Protein 1J1V (pdb70)

Radius of gyration: 11.86 Å; Cα contacts (8 Å, |Δi|>4): 97; chains: 1; bounding box: 27×26×27 Å

B-factor: mean 25.9, std 6.92, range [13.21, 47.74]

Foldseek 3Di:
DDLVVLLVLLCVVLVHDSVLLQDPDCPCSRVLSNLSLCCVVVDPDQLQVVCCVRNNHDSVVNVVSVVVLVVCCVVDPVSVVVVVVSVVVVVD

Nearest PDB structures (foldseek):
  1j1v-assembly1_A  TM=1.011E+00  e=2.307E-12  Escherichia coli
  3pvv-assembly2_B  TM=9.759E-01  e=3.456E-05  Mycobacterium tuberculosis H37Ra
  8btg-assembly1_A  TM=9.459E-01  e=1.054E-05  Bacillus subtilis
  8btg-assembly1_B  TM=9.546E-01  e=1.457E-05  Bacillus subtilis
  8btg-assembly1_E  TM=9.266E-01  e=4.527E-05  Bacillus subtilis

Solvent-accessible surface area: 5803 Å² total

Sequence (92 aa):
VTIDNIQKTVAEYYKIKVADLLSKRRSRSVARPRQAALAKELTNHSLPEIGDAFGGRDHTTVLHACRKIEQLREESHDIKEDFSNLIRTLSS

Secondary structure (DSSP, 8-state):
--HHHHHHHHHHHTT--HHHHHS----HHHHHHH---HHHHHS---HHHHHHHTTS--HHHHHHHHHHHHHHHHH-HHHHHHHHHHHHHHT-

Structure (mmCIF, N/CA/C/O backbone):
data_1J1V
#
_entry.id   1J1V
#
_cell.length_a   50.385
_cell.length_b   50.385
_cell.length_c   158.830
_cell.angle_alpha   90
_cell.angle_beta   90
_cell.angle_gamma   90
#
_symmetry.space_group_name_H-M   'P 41 21 2'
#
loop_
_entity.id
_entity.type
_entity.pdbx_description
1 polymer "5'-D(*TP*GP*TP*TP*AP*TP*CP*CP*AP*CP*AP*GP*G)-3'"
2 polymer "5'-D(*CP*CP*TP*GP*TP*GP*GP*AP*TP*AP*AP*CP*A)-3'"
3 polymer 'Chromosomal replication initiator protein dnaA'
4 water water
#
loop_
_atom_site.group_PDB
_atom_site.id
_atom_site.type_symbol
_atom_site.label_atom_id
_atom_site.label_alt_id
_atom_site.label_comp_id
_atom_site.label_asym_id
_atom_site.label_entity_id
_atom_site.label_seq_id
_atom_site.pdbx_PDB_ins_code
_atom_site.Cartn_x
_atom_site.Cartn_y
_atom_site.Cartn_z
_atom_site.occupancy
_atom_site.B_iso_or_equiv
_atom_site.auth_seq_id
_atom_site.auth_comp_id
_atom_site.auth_asym_id
_atom_site.auth_atom_id
_atom_site.pdbx_PDB_model_num
ATOM 528 N N . VAL C 3 1 ? -20.494 35.938 27.641 1.00 26.01 374 VAL A N 1
ATOM 529 C CA . VAL C 3 1 ? -19.952 35.079 26.543 1.00 24.58 374 VAL A CA 1
ATOM 530 C C . VAL C 3 1 ? -19.180 33.918 27.159 1.00 23.70 374 VAL A C 1
ATOM 531 O O . VAL C 3 1 ? -18.332 34.129 28.020 1.00 23.76 374 VAL A O 1
ATOM 535 N N . THR C 3 2 ? -19.462 32.697 26.718 1.00 23.33 375 THR A N 1
ATOM 536 C CA . THR C 3 2 ? -18.753 31.536 27.258 1.00 22.96 375 THR A CA 1
ATOM 537 C C . THR C 3 2 ? -17.721 31.032 26.265 1.00 23.16 375 THR A C 1
ATOM 538 O O . THR C 3 2 ? -17.876 31.187 25.051 1.00 23.29 375 THR A O 1
ATOM 542 N N . ILE C 3 3 ? -16.670 30.408 26.779 1.00 21.83 376 ILE A N 1
ATOM 543 C CA . ILE C 3 3 ? -15.620 29.891 25.912 1.00 21.69 376 ILE A CA 1
ATOM 544 C C . ILE C 3 3 ? -16.185 28.859 24.954 1.00 21.83 376 ILE A C 1
ATOM 545 O O . ILE C 3 3 ? -15.849 28.833 23.774 1.00 20.14 376 ILE A O 1
ATOM 550 N N . ASP C 3 4 ? -17.056 28.004 25.466 1.00 23.15 377 ASP A N 1
ATOM 551 C CA . ASP C 3 4 ? -17.625 26.971 24.632 1.00 25.48 377 ASP A CA 1
ATOM 552 C C . ASP C 3 4 ? -18.350 27.591 23.449 1.00 24.99 377 ASP A C 1
ATOM 553 O O . ASP C 3 4 ? -18.332 27.068 22.335 1.00 25.16 377 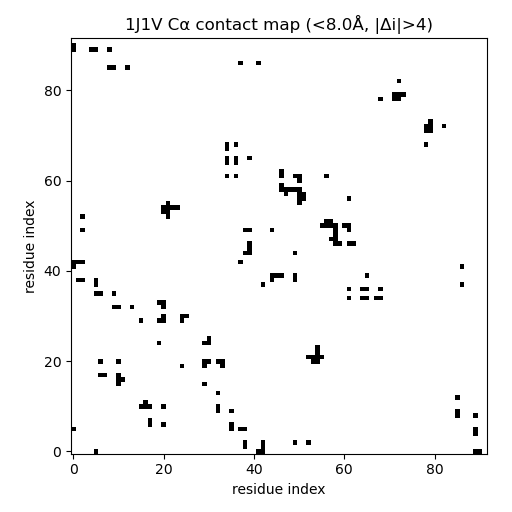ASP A O 1
ATOM 558 N N . ASN C 3 5 ? -18.970 28.731 23.702 1.00 24.59 378 ASN A N 1
ATOM 559 C CA . ASN C 3 5 ? -19.705 29.446 22.678 1.00 23.65 378 ASN A CA 1
ATOM 560 C C . ASN C 3 5 ? -18.732 30.002 21.636 1.00 21.49 378 ASN A C 1
ATOM 561 O O . ASN C 3 5 ? -18.960 29.906 20.424 1.00 19.54 378 ASN A O 1
ATOM 566 N N . ILE C 3 6 ? -17.644 30.580 22.129 1.00 19.50 379 ILE A N 1
ATOM 567 C CA . ILE C 3 6 ? -16.612 31.139 21.269 1.00 18.96 379 ILE A CA 1
ATOM 568 C C . ILE C 3 6 ? -16.045 30.049 20.350 1.00 19.07 379 ILE A C 1
ATOM 569 O O . ILE C 3 6 ? -15.916 30.254 19.141 1.00 17.64 379 ILE A O 1
ATOM 574 N N . GLN C 3 7 ? -15.743 28.882 20.924 1.00 18.80 380 GLN A N 1
ATOM 575 C CA . GLN C 3 7 ? -15.189 27.776 20.152 1.00 19.39 380 GLN A CA 1
ATOM 576 C C . GLN C 3 7 ? -16.136 27.287 19.058 1.00 20.19 380 GLN A C 1
ATOM 577 O O . GLN C 3 7 ? -15.714 27.066 17.917 1.00 18.70 380 GLN A O 1
ATOM 583 N N . LYS C 3 8 ? -17.413 27.130 19.389 1.00 20.80 381 LYS A N 1
ATOM 584 C CA . LYS C 3 8 ? -18.358 26.659 18.383 1.00 22.31 381 LYS A CA 1
ATOM 585 C C . LYS C 3 8 ? -18.513 27.693 17.277 1.00 21.45 381 LYS A C 1
ATOM 586 O O . LYS C 3 8 ? -18.471 27.359 16.097 1.00 21.50 381 LYS A O 1
ATOM 592 N N . THR C 3 9 ? -18.663 28.955 17.663 1.00 21.42 382 THR A N 1
ATOM 593 C CA . THR C 3 9 ? -18.838 30.029 16.690 1.00 21.41 382 THR A CA 1
ATOM 594 C C . THR C 3 9 ? -17.634 30.155 15.767 1.00 21.10 382 THR A C 1
ATOM 595 O O . THR C 3 9 ? -17.780 30.212 14.545 1.00 20.46 382 THR A O 1
ATOM 599 N N . VAL C 3 10 ? -16.441 30.182 16.354 1.00 19.50 383 VAL A N 1
ATOM 600 C CA . VAL C 3 10 ? -15.220 30.299 15.569 1.00 18.33 383 VAL A CA 1
ATOM 601 C C . VAL C 3 10 ? -15.065 29.098 14.630 1.00 18.49 383 VAL A C 1
ATOM 602 O O . VAL C 3 10 ? -14.695 29.258 13.469 1.00 17.30 383 VAL A O 1
ATOM 606 N N . ALA C 3 11 ? -15.355 27.900 15.129 1.00 18.61 384 ALA A N 1
ATOM 607 C CA . ALA C 3 11 ? -15.240 26.693 14.308 1.00 19.28 384 ALA A CA 1
ATOM 608 C C . ALA C 3 11 ? -16.125 26.789 13.066 1.00 21.16 384 ALA A C 1
ATOM 609 O O . ALA C 3 11 ? -15.687 26.541 11.950 1.00 20.61 384 ALA A O 1
ATOM 611 N N . GLU C 3 12 ? -17.379 27.155 13.277 1.00 22.85 385 GLU A N 1
ATOM 612 C CA . GLU C 3 12 ? -18.322 27.284 12.180 1.00 25.79 385 GLU A CA 1
ATOM 613 C C . GLU C 3 12 ? -17.850 28.372 11.215 1.00 25.06 385 GLU A C 1
ATOM 614 O O . GLU C 3 12 ? -17.831 28.185 9.998 1.00 23.47 385 GLU A O 1
ATOM 620 N N . TYR C 3 13 ? -17.457 29.509 11.779 1.00 24.74 386 TYR A N 1
ATOM 621 C CA . TYR C 3 13 ? -17.002 30.636 10.987 1.00 23.25 386 TYR A CA 1
ATOM 622 C C . TYR C 3 13 ? -15.891 30.271 10.010 1.00 22.78 386 TYR A C 1
ATOM 623 O O . TYR C 3 13 ? -15.922 30.704 8.861 1.00 18.45 386 TYR A O 1
ATOM 632 N N . TYR C 3 14 ? -14.912 29.491 10.472 1.00 22.23 387 TYR A N 1
ATOM 633 C CA . TYR C 3 14 ? -13.791 29.078 9.625 1.00 22.27 387 TYR A CA 1
ATOM 634 C C . TYR C 3 14 ? -14.001 27.694 8.999 1.00 23.04 387 TYR A C 1
ATOM 635 O O . TYR C 3 14 ? -13.071 27.092 8.457 1.00 23.31 387 TYR A O 1
ATOM 644 N N . LYS C 3 15 ? -15.224 27.189 9.073 1.00 22.96 388 LYS A N 1
ATOM 645 C CA . LYS C 3 15 ? -15.530 25.873 8.522 1.00 23.98 388 LYS A CA 1
ATOM 646 C C . LYS C 3 15 ? -14.583 24.758 8.984 1.0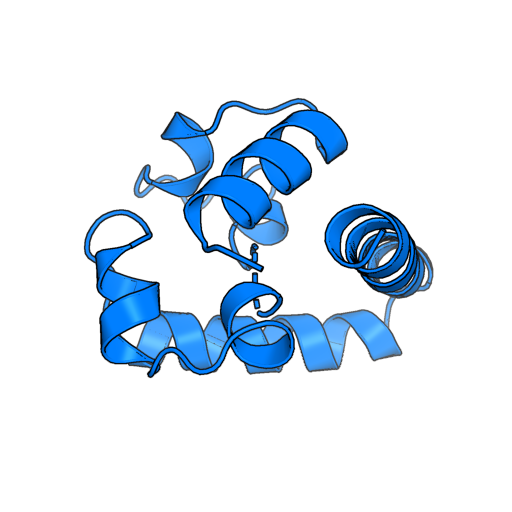0 23.53 388 LYS A C 1
ATOM 647 O O . LYS C 3 15 ? -14.096 23.979 8.165 1.00 22.42 388 LYS A O 1
ATOM 653 N N . ILE C 3 16 ? -14.312 24.687 10.284 1.00 22.01 389 ILE A N 1
ATOM 654 C CA . ILE C 3 16 ? -13.465 23.622 10.821 1.00 22.48 389 ILE A CA 1
ATOM 655 C C . ILE C 3 16 ? -14.221 23.016 12.009 1.00 22.30 389 ILE A C 1
ATOM 656 O O . ILE C 3 16 ? -15.348 23.421 12.295 1.00 21.70 389 ILE A O 1
ATOM 661 N N . LYS C 3 17 ? -13.622 22.050 12.694 1.00 22.39 390 LYS A N 1
ATOM 662 C CA . LYS C 3 17 ? -14.296 21.392 13.820 1.00 22.49 390 LYS A CA 1
ATOM 663 C C . LYS C 3 17 ? -13.801 21.880 15.185 1.00 20.96 390 LYS A C 1
ATOM 664 O O . LYS C 3 17 ? -12.656 22.268 15.319 1.00 20.80 390 LYS A O 1
ATOM 670 N N . VAL C 3 18 ? -14.667 21.855 16.192 1.00 20.86 391 VAL A 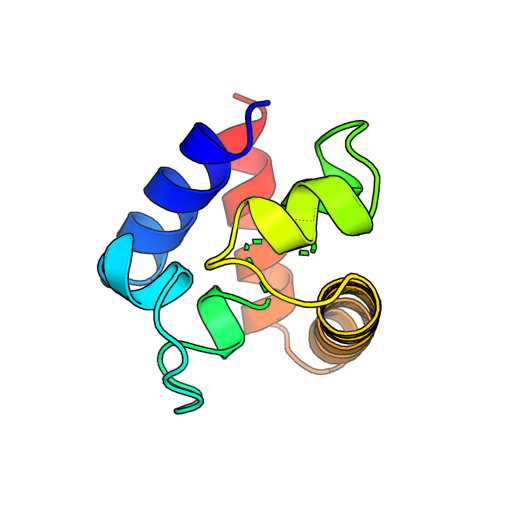N 1
ATOM 671 C CA . VAL C 3 18 ? -14.272 22.267 17.537 1.00 21.69 391 VAL A CA 1
ATOM 672 C C . VAL C 3 18 ? -13.055 21.440 17.962 1.00 22.03 391 VAL A C 1
ATOM 673 O O . VAL C 3 18 ? -12.146 21.949 18.623 1.00 22.42 391 VAL A O 1
ATOM 677 N N . ALA C 3 19 ? -13.035 20.166 17.576 1.00 20.11 392 ALA A N 1
ATOM 678 C CA . ALA C 3 19 ? -11.910 19.303 17.927 1.00 21.06 392 ALA A CA 1
ATOM 679 C C . ALA C 3 19 ? -10.602 19.882 17.380 1.00 20.50 392 ALA A C 1
ATOM 680 O O . ALA C 3 19 ? -9.551 19.736 17.997 1.00 21.47 392 ALA A O 1
ATOM 682 N N . ASP C 3 20 ? -10.667 20.551 16.231 1.00 20.50 393 ASP A N 1
ATOM 683 C CA . ASP C 3 20 ? -9.467 21.155 15.646 1.00 20.07 393 ASP A CA 1
ATOM 684 C C . ASP C 3 20 ? -8.905 22.231 16.560 1.00 20.21 393 ASP A C 1
ATOM 685 O O . ASP C 3 20 ? -7.688 22.434 16.635 1.00 19.22 393 ASP A O 1
ATOM 690 N N . LEU C 3 21 ? -9.795 22.936 17.250 1.00 19.44 394 LEU A N 1
ATOM 691 C CA . LEU C 3 21 ? -9.353 23.979 18.160 1.00 20.05 394 LEU A CA 1
ATOM 692 C C . LEU C 3 21 ? -8.625 23.399 19.379 1.00 20.97 394 LEU A C 1
ATOM 693 O O . LEU C 3 21 ? -7.740 24.047 19.942 1.00 21.52 394 LEU A O 1
ATOM 698 N N . LEU C 3 22 ? -8.994 22.181 19.781 1.00 20.28 395 LEU A N 1
ATOM 699 C CA . LEU C 3 22 ? -8.366 21.537 20.937 1.00 19.91 395 LEU A CA 1
ATOM 700 C C . LEU C 3 22 ? -7.104 20.776 20.528 1.00 19.31 395 LEU A C 1
ATOM 701 O O . LEU C 3 22 ? -6.144 20.695 21.287 1.00 19.38 395 LEU A O 1
ATOM 706 N N . SER C 3 23 ? -7.122 20.213 19.327 1.00 17.05 396 SER A N 1
ATOM 707 C CA . SER C 3 23 ? -5.993 19.458 18.795 1.00 18.86 396 SER A CA 1
ATOM 708 C C . SER C 3 23 ? -4.662 20.219 18.854 1.00 19.24 396 SER A C 1
ATOM 709 O O . SER C 3 23 ? -4.639 21.442 18.788 1.00 19.32 396 SER A O 1
ATOM 712 N N . LYS C 3 24 ? -3.564 19.478 18.966 1.00 20.60 397 LYS A N 1
ATOM 713 C CA . LYS C 3 24 ? -2.219 20.063 19.009 1.00 22.95 397 LYS A CA 1
ATOM 714 C C . LYS C 3 24 ? -1.720 20.444 17.611 1.00 21.42 397 LYS A C 1
ATOM 715 O O . LYS C 3 24 ? -0.636 21.019 17.472 1.00 21.09 397 LYS A O 1
ATOM 721 N N . ARG C 3 25 ? -2.493 20.112 16.579 1.00 20.33 398 ARG A N 1
ATOM 722 C CA . ARG C 3 25 ? -2.089 20.416 15.205 1.00 21.32 398 ARG A CA 1
ATOM 723 C C . ARG C 3 25 ? -1.750 21.901 15.047 1.00 20.87 398 ARG A C 1
ATOM 724 O O . ARG C 3 25 ? -2.551 22.762 15.394 1.00 20.62 398 ARG A O 1
ATOM 732 N N . ARG C 3 26 ? -0.569 22.197 14.511 1.00 21.59 399 ARG A N 1
ATOM 733 C CA . ARG C 3 26 ? -0.156 23.592 14.344 1.00 20.66 399 ARG A CA 1
ATOM 734 C C . ARG C 3 26 ? -0.373 24.212 12.974 1.00 20.05 399 ARG A C 1
ATOM 735 O O . ARG C 3 26 ? -0.146 25.411 12.795 1.00 20.09 399 ARG A O 1
ATOM 743 N N . SER C 3 27 ? -0.810 23.409 12.009 1.00 20.15 400 SER A N 1
ATOM 744 C CA . SER C 3 27 ? -1.069 23.908 10.655 1.00 19.75 400 SER A CA 1
ATOM 745 C C . SER C 3 27 ? -1.852 25.213 10.769 1.00 20.11 400 SER A C 1
ATOM 746 O O . SER C 3 27 ? -2.804 25.312 11.543 1.00 20.96 400 SER A O 1
ATOM 749 N N . ARG C 3 28 ? -1.447 26.211 9.998 1.00 19.84 401 ARG A N 1
ATOM 750 C CA . ARG C 3 28 ? -2.087 27.519 10.042 1.00 20.52 401 ARG A CA 1
ATOM 751 C C . ARG C 3 28 ? -3.596 27.487 9.785 1.00 20.30 401 ARG A C 1
ATOM 752 O O . ARG C 3 28 ? -4.346 28.271 10.372 1.00 20.79 401 ARG A O 1
ATOM 760 N N . SER C 3 29 ? -4.043 26.569 8.931 1.00 18.75 402 SER A N 1
ATOM 761 C CA . SER C 3 29 ? -5.466 26.445 8.624 1.00 20.05 402 SER A CA 1
ATOM 762 C C . SER C 3 29 ? -6.297 26.244 9.895 1.00 20.16 402 SER A C 1
ATOM 763 O O . SER C 3 29 ? -7.487 26.552 9.912 1.00 20.26 402 SER A O 1
ATOM 766 N N . VAL C 3 30 ? -5.688 25.717 10.956 1.00 18.85 403 VAL A N 1
ATOM 767 C CA . VAL C 3 30 ? -6.437 25.553 12.200 1.00 18.77 403 VAL A CA 1
ATOM 768 C C . VAL C 3 30 ? -5.839 26.344 13.381 1.00 19.45 403 VAL A C 1
ATOM 769 O O . VAL C 3 30 ? -6.567 26.802 14.261 1.00 18.94 403 VAL A O 1
ATOM 773 N N . ALA C 3 31 ? -4.522 26.526 13.388 1.00 18.80 404 ALA A N 1
ATOM 774 C CA . ALA C 3 31 ? -3.871 27.266 14.468 1.00 18.44 404 ALA A CA 1
ATOM 775 C C . ALA C 3 31 ? -4.276 28.742 14.473 1.00 19.30 404 ALA A C 1
ATOM 776 O O . ALA C 3 31 ? -4.361 29.361 15.540 1.00 18.28 404 ALA A O 1
ATOM 778 N N . ARG C 3 32 ? -4.506 29.309 13.286 1.00 19.66 405 ARG A N 1
ATOM 779 C CA . ARG C 3 32 ? -4.927 30.709 13.183 1.00 20.69 405 ARG A CA 1
ATOM 780 C C . ARG C 3 32 ? -6.308 30.820 13.801 1.00 18.80 405 ARG A C 1
ATOM 781 O O . ARG C 3 32 ? -6.541 31.652 14.677 1.00 19.88 405 ARG A O 1
ATOM 789 N N . PRO C 3 33 ? -7.257 29.982 13.346 1.00 17.34 406 PRO A N 1
ATOM 790 C CA . PRO C 3 33 ? -8.585 30.086 13.950 1.00 16.33 406 PRO A CA 1
ATOM 791 C C . PRO C 3 33 ? -8.497 29.858 15.453 1.00 15.73 406 PRO A C 1
ATOM 792 O O . PRO C 3 33 ? -9.199 30.509 16.223 1.00 13.51 406 PRO A O 1
ATOM 796 N N . ARG C 3 34 ? -7.616 28.942 15.862 1.00 15.71 407 ARG A N 1
ATOM 797 C CA . ARG C 3 34 ? -7.452 28.634 17.285 1.00 15.94 407 ARG A CA 1
ATOM 798 C C . ARG C 3 34 ? -6.976 29.876 18.035 1.00 15.77 407 ARG A C 1
ATOM 799 O O . ARG C 3 34 ? -7.543 30.248 19.060 1.00 16.39 407 ARG A O 1
ATOM 807 N N . GLN C 3 35 ? -5.932 30.511 17.522 1.00 15.41 408 GLN A N 1
ATOM 808 C CA . GLN C 3 35 ? -5.410 31.717 18.146 1.00 16.91 408 GLN A CA 1
ATOM 809 C C . GLN C 3 35 ? -6.506 32.796 18.211 1.00 17.91 408 GLN A C 1
ATOM 810 O O . GLN C 3 35 ? -6.634 33.491 19.214 1.00 18.28 408 GLN A O 1
ATOM 824 N N . ALA C 3 37 ? -9.695 32.280 18.376 1.00 20.80 410 ALA A N 1
ATOM 825 C CA . ALA C 3 37 ? -10.626 31.861 19.415 1.00 21.28 410 ALA A CA 1
ATOM 826 C C . ALA C 3 37 ? -10.072 32.142 20.810 1.00 21.20 410 ALA A C 1
ATOM 827 O O . ALA C 3 37 ? -10.816 32.553 21.719 1.00 21.45 410 ALA A O 1
ATOM 837 N N . ALA C 3 39 ? -7.746 34.476 21.624 1.00 15.99 412 ALA A N 1
ATOM 838 C CA . ALA C 3 39 ? -7.697 35.927 21.820 1.00 15.86 412 ALA A CA 1
ATOM 839 C C . ALA C 3 39 ? -9.106 36.452 22.134 1.00 16.44 412 ALA A C 1
ATOM 840 O O . ALA C 3 39 ? -9.278 37.309 23.000 1.00 16.31 412 ALA A O 1
ATOM 842 N N . LEU C 3 40 ? -10.115 35.916 21.453 1.00 17.18 413 LEU A N 1
ATOM 843 C CA . LEU C 3 40 ? -11.485 36.346 21.705 1.00 17.38 413 LEU A CA 1
ATOM 844 C C . LEU C 3 40 ? -11.871 35.977 23.131 1.00 18.10 413 LEU A C 1
ATOM 845 O O . LEU C 3 40 ? -12.505 36.769 23.830 1.00 17.40 413 LEU A O 1
ATOM 850 N N . ALA C 3 41 ? -11.482 34.777 23.554 1.00 17.02 414 ALA A N 1
ATOM 851 C CA . ALA C 3 41 ? -11.767 34.311 24.904 1.00 18.30 414 ALA A CA 1
ATOM 852 C C . ALA C 3 41 ? -11.271 35.357 25.897 1.00 19.15 414 ALA A C 1
ATOM 853 O O . ALA C 3 41 ? -11.983 35.732 26.835 1.00 18.74 414 ALA A O 1
ATOM 855 N N . LYS C 3 42 ? -10.055 35.842 25.669 1.00 20.08 415 LYS A N 1
ATOM 856 C CA . LYS C 3 42 ? -9.450 36.840 26.544 1.00 22.61 415 LYS A CA 1
ATOM 857 C C . LYS C 3 42 ? -10.112 38.224 26.485 1.00 22.93 415 LYS A C 1
ATOM 858 O O . LYS C 3 42 ? -10.216 38.901 27.503 1.00 23.58 415 LYS A O 1
ATOM 864 N N . GLU C 3 43 ? -10.559 38.637 25.302 1.00 23.88 416 GLU A N 1
ATOM 865 C CA . GLU C 3 43 ? -11.193 39.946 25.109 1.00 25.23 416 GLU A CA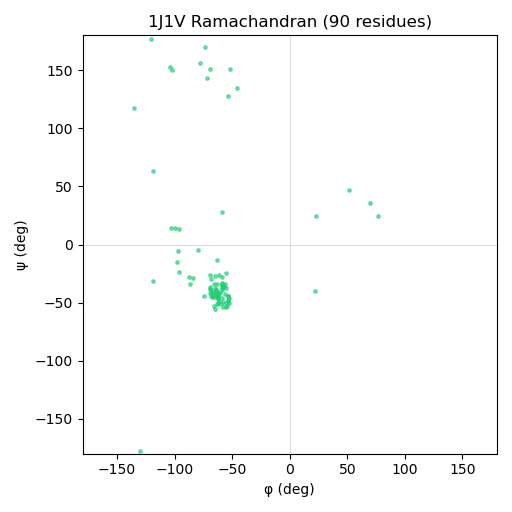 1
ATOM 866 C C . GLU C 3 43 ? -12.687 39.980 25.435 1.00 25.77 416 GLU A C 1
ATOM 867 O O . GLU C 3 43 ? -13.224 41.025 25.804 1.00 26.01 416 GLU A O 1
ATOM 873 N N . LEU C 3 44 ? -13.355 38.843 25.277 1.00 24.00 417 LEU A N 1
ATOM 874 C CA . LEU C 3 44 ? -14.791 38.746 25.511 1.00 23.47 417 LEU A CA 1
ATOM 875 C C . LEU C 3 44 ? -15.203 38.243 26.892 1.00 22.74 417 LEU A C 1
ATOM 876 O O . LEU C 3 44 ? -16.316 38.508 27.342 1.00 22.92 417 LEU A O 1
ATOM 881 N N . THR C 3 45 ? -14.320 37.514 27.561 1.00 21.00 418 THR A N 1
ATOM 882 C CA . THR C 3 45 ? -14.641 36.983 28.875 1.00 20.76 418 THR A CA 1
ATOM 883 C C . THR C 3 45 ? -13.678 37.490 29.922 1.00 22.30 418 THR A C 1
ATOM 884 O O . THR C 3 45 ? -12.724 38.192 29.615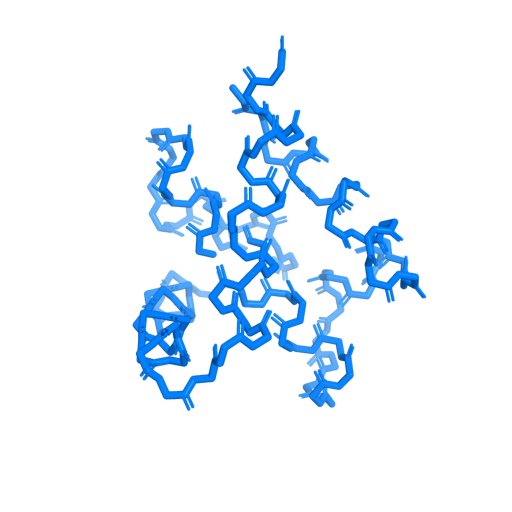 1.00 20.87 418 THR A O 1
ATOM 888 N N . ASN C 3 46 ? -13.945 37.104 31.164 1.00 24.57 419 ASN A N 1
ATOM 889 C CA . ASN C 3 46 ? -13.131 37.481 32.304 1.00 26.04 419 ASN A CA 1
ATOM 890 C C . ASN C 3 46 ? -12.236 36.332 32.760 1.00 25.11 419 ASN A C 1
ATOM 891 O O . ASN C 3 46 ? -11.687 36.377 33.858 1.00 24.52 419 ASN A O 1
ATOM 896 N N . HIS C 3 47 ? -12.101 35.301 31.926 1.00 23.98 420 HIS A N 1
ATOM 897 C CA . HIS C 3 47 ? -11.268 34.142 32.264 1.00 23.66 420 HIS A CA 1
ATOM 898 C C . HIS C 3 47 ? -9.791 34.488 32.214 1.00 21.82 420 HIS A C 1
ATOM 899 O O . HIS C 3 47 ? -9.357 35.260 31.365 1.00 19.80 420 HIS A O 1
ATOM 906 N N . SER C 3 48 ? -9.026 33.903 33.129 1.00 21.69 421 SER A N 1
ATOM 907 C CA . SER C 3 48 ? -7.581 34.133 33.192 1.00 21.19 421 SER A CA 1
ATOM 908 C C . SER C 3 48 ? -6.907 33.402 32.039 1.00 20.78 421 SER A C 1
ATOM 909 O O . SER C 3 48 ? -7.537 32.595 31.358 1.00 19.77 421 SER A O 1
ATOM 912 N N . LEU C 3 49 ? -5.626 33.670 31.832 1.00 20.31 422 LEU A N 1
ATOM 913 C CA . LEU C 3 49 ? -4.895 32.999 30.762 1.00 20.41 422 LEU A CA 1
ATOM 914 C C . LEU C 3 49 ? -4.816 31.492 31.025 1.00 19.40 422 LEU A C 1
ATOM 915 O O . LEU C 3 49 ? -4.927 30.693 30.103 1.00 18.54 422 LEU A O 1
ATOM 920 N N . PRO C 3 50 ? -4.615 31.084 32.291 1.00 18.86 423 PRO A N 1
ATOM 921 C CA . PRO C 3 50 ? -4.539 29.640 32.554 1.00 18.90 423 PRO A CA 1
ATOM 922 C C . PRO C 3 50 ? -5.839 28.897 32.264 1.00 19.12 423 PRO A C 1
ATOM 923 O O . PRO C 3 50 ? -5.812 27.785 31.752 1.00 17.27 423 PRO A O 1
ATOM 927 N N . GLU C 3 51 ? -6.967 29.523 32.599 1.00 19.43 424 GLU A N 1
ATOM 928 C CA . GLU C 3 51 ? -8.280 28.930 32.379 1.00 21.05 424 GLU A CA 1
ATOM 929 C C . GLU C 3 51 ? -8.582 28.815 30.887 1.00 21.07 424 GLU A C 1
ATOM 930 O O . GLU C 3 51 ? -9.134 27.813 30.436 1.00 21.13 424 GLU A O 1
ATOM 936 N N . ILE C 3 52 ? -8.219 29.834 30.115 1.00 21.41 425 ILE A N 1
ATOM 937 C CA . ILE C 3 52 ? -8.453 29.770 28.675 1.00 21.21 425 ILE A CA 1
ATOM 938 C C . ILE C 3 52 ? -7.559 28.658 28.105 1.00 20.93 425 ILE A C 1
ATOM 939 O O . ILE C 3 52 ? -8.002 27.848 27.292 1.00 21.75 425 ILE A O 1
ATOM 944 N N . GLY C 3 53 ? -6.311 28.604 28.553 1.00 20.11 426 GLY A N 1
ATOM 945 C CA . GLY C 3 53 ? -5.404 27.571 28.082 1.00 20.13 426 GLY A CA 1
ATOM 946 C C . GLY C 3 53 ? -5.987 26.179 28.294 1.00 21.30 426 GLY A C 1
ATOM 947 O O . GLY C 3 53 ? -6.058 25.380 27.351 1.00 20.30 426 GLY A O 1
ATOM 948 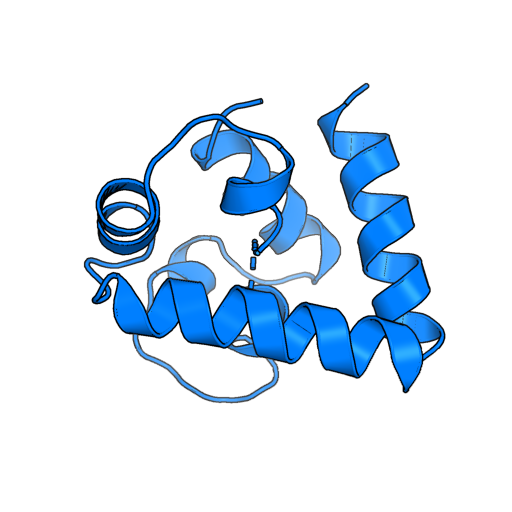N N . ASP C 3 54 ? -6.392 25.884 29.530 1.00 20.47 427 ASP A N 1
ATOM 949 C CA . ASP C 3 54 ? -6.975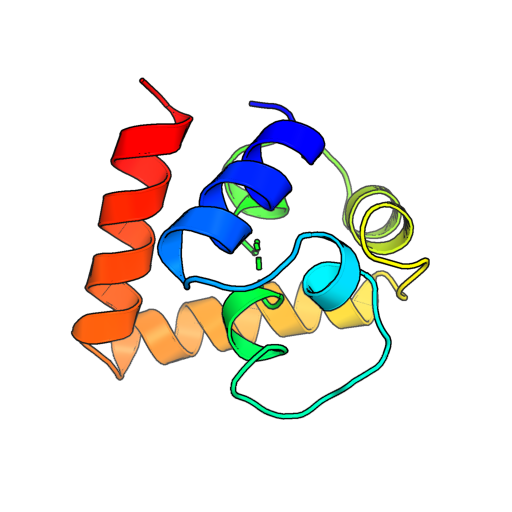 24.590 29.861 1.00 23.17 427 ASP A CA 1
ATOM 950 C C . ASP C 3 54 ? -8.125 24.323 28.906 1.00 22.69 427 ASP A C 1
ATOM 951 O O . ASP C 3 54 ? -8.271 23.224 28.380 1.00 21.74 427 ASP A O 1
ATOM 956 N N . ALA C 3 55 ? -8.941 25.349 28.688 1.00 21.86 428 ALA A N 1
ATOM 957 C CA . ALA C 3 55 ? -10.097 25.232 27.818 1.00 20.74 428 ALA A CA 1
ATOM 958 C C . ALA C 3 55 ? -9.786 24.923 26.347 1.00 19.44 428 ALA A C 1
ATOM 959 O O . ALA C 3 55 ? -10.689 24.571 25.593 1.00 18.35 428 ALA A O 1
ATOM 961 N N . PHE C 3 56 ? -8.525 25.056 25.942 1.00 17.74 429 PHE A N 1
ATOM 962 C CA . PHE C 3 56 ? -8.144 24.770 24.557 1.00 17.27 429 PHE A CA 1
ATOM 963 C C . PHE C 3 56 ? -7.122 23.639 24.423 1.00 16.97 429 PHE A C 1
ATOM 964 O O . PHE C 3 56 ? -5.997 23.843 23.957 1.00 16.24 429 PHE A O 1
ATOM 972 N N . GLY C 3 57 ? -7.535 22.448 24.846 1.00 17.26 430 GLY A N 1
ATOM 973 C CA . GLY C 3 57 ? -6.686 21.273 24.759 1.00 17.59 430 GLY A CA 1
ATOM 974 C C . GLY C 3 57 ? -5.592 21.196 25.805 1.00 18.74 430 GLY A C 1
ATOM 975 O O . GLY C 3 57 ? -4.579 20.544 25.588 1.00 18.43 430 GLY A O 1
ATOM 976 N N . GLY C 3 58 ? -5.796 21.858 26.939 1.00 19.19 431 GLY A N 1
ATOM 977 C CA . GLY C 3 58 ? -4.797 21.843 27.992 1.00 18.50 431 GLY A CA 1
ATOM 978 C C . GLY C 3 58 ? -3.532 22.618 27.659 1.00 19.46 431 GLY A C 1
ATOM 979 O O . GLY C 3 58 ? -2.438 22.224 28.061 1.00 20.29 431 GLY A O 1
ATOM 980 N N . ARG C 3 59 ? -3.663 23.729 26.943 1.00 17.87 432 ARG A N 1
ATOM 981 C CA . ARG C 3 59 ? -2.490 24.521 26.574 1.00 17.25 432 ARG A CA 1
ATOM 982 C C . ARG C 3 59 ? -1.953 25.392 27.707 1.00 18.13 432 ARG A C 1
ATOM 983 O O . ARG C 3 59 ? -2.691 25.748 28.628 1.00 17.49 432 ARG A O 1
ATOM 991 N N . ASP C 3 60 ? -0.669 25.738 27.623 1.00 18.24 433 ASP A N 1
ATOM 992 C CA . ASP C 3 60 ? -0.029 26.582 28.631 1.00 18.70 433 ASP A CA 1
ATOM 993 C C . ASP C 3 60 ? -0.581 28.001 28.529 1.00 19.13 433 ASP A C 1
ATOM 994 O O . ASP C 3 60 ? -0.964 28.437 27.446 1.00 18.16 433 ASP A O 1
ATOM 999 N N . HIS C 3 61 ? -0.604 28.731 29.644 1.00 19.26 434 HIS A N 1
ATOM 1000 C CA . HIS C 3 61 ? -1.135 30.086 29.612 1.00 19.64 434 HIS A CA 1
ATOM 1001 C C . HIS C 3 61 ? -0.277 31.010 28.745 1.00 19.77 434 HIS A C 1
ATOM 1002 O O . HIS C 3 61 ? -0.783 31.975 28.171 1.00 19.40 434 HIS A O 1
ATOM 1009 N N . THR C 3 62 ? 1.013 30.705 28.620 1.00 18.29 435 THR A N 1
ATOM 1010 C CA . THR C 3 62 ? 1.888 31.553 27.812 1.00 17.93 435 THR A CA 1
ATOM 1011 C C . THR C 3 62 ? 1.541 31.431 26.330 1.00 18.23 435 THR A C 1
ATOM 1012 O O . THR C 3 62 ? 1.764 32.361 25.552 1.00 17.32 435 THR A O 1
ATOM 1016 N N . THR C 3 63 ? 0.980 30.287 25.952 1.00 17.69 436 THR A N 1
ATOM 1017 C CA . THR C 3 63 ? 0.569 30.042 24.576 1.00 16.71 436 THR A CA 1
ATOM 1018 C C . THR C 3 63 ? -0.627 30.932 24.243 1.00 17.48 436 THR A C 1
ATOM 1019 O O . THR C 3 63 ? -0.741 31.439 23.131 1.00 14.64 436 THR A O 1
ATOM 1023 N N . VAL C 3 64 ? -1.523 31.106 25.214 1.00 17.33 437 VAL A N 1
ATOM 1024 C CA . VAL C 3 64 ? -2.694 31.964 25.036 1.00 17.42 437 VAL A CA 1
ATOM 1025 C C . VAL C 3 64 ? -2.186 33.411 24.923 1.00 17.85 437 VAL A C 1
ATOM 1026 O O . VAL C 3 64 ? -2.612 34.167 24.047 1.00 17.29 437 VAL A O 1
ATOM 1030 N N . LEU C 3 65 ? -1.264 33.784 25.809 1.00 17.29 438 LEU A N 1
ATOM 1031 C CA . LEU C 3 65 ? -0.696 35.134 25.796 1.00 17.52 438 LEU A CA 1
ATOM 1032 C C . LEU C 3 65 ? -0.102 35.400 24.419 1.00 17.73 438 LEU A C 1
ATOM 1033 O O . LEU C 3 65 ? -0.281 36.475 23.847 1.00 17.93 438 LEU A O 1
ATOM 1038 N N . HIS C 3 66 ? 0.596 34.404 23.879 1.00 18.98 439 HIS A N 1
ATOM 1039 C CA . HIS C 3 66 ? 1.190 34.556 22.566 1.00 18.01 439 HIS A CA 1
ATOM 1040 C C . HIS C 3 66 ? 0.090 34.745 21.536 1.00 17.71 439 HIS A C 1
ATOM 1041 O O . HIS C 3 66 ? 0.187 35.607 20.662 1.00 14.90 439 HIS A O 1
ATOM 1048 N N . ALA C 3 67 ? -0.957 33.938 21.645 1.00 15.36 440 ALA A N 1
ATOM 1049 C CA . ALA C 3 67 ? -2.069 34.052 20.716 1.00 17.67 440 ALA A CA 1
ATOM 1050 C C . ALA C 3 67 ? -2.629 35.477 20.703 1.00 16.68 440 ALA A C 1
ATOM 1051 O O . ALA C 3 67 ? -2.786 36.070 19.647 1.00 17.38 440 ALA A O 1
ATOM 1053 N N . CYS C 3 68 ? -2.910 36.030 21.876 1.00 17.46 441 CYS A N 1
ATOM 1054 C CA . CYS C 3 68 ? -3.449 37.384 21.958 1.00 20.25 441 CYS A CA 1
ATOM 1055 C C . CYS C 3 68 ? -2.568 38.387 21.208 1.00 21.71 441 CYS A C 1
ATOM 1056 O O . CYS C 3 68 ? -3.065 39.173 20.404 1.00 22.28 441 CYS A O 1
ATOM 1059 N N . ARG C 3 69 ? -1.262 38.337 21.446 1.00 21.64 442 ARG A N 1
ATOM 1060 C CA . ARG C 3 69 ? -0.333 39.255 20.787 1.00 22.07 442 ARG A CA 1
ATOM 1061 C C . ARG C 3 69 ? -0.252 39.044 19.277 1.00 21.27 442 ARG A C 1
ATOM 1062 O O . ARG C 3 69 ? -0.227 40.013 18.510 1.00 21.48 442 ARG A O 1
ATOM 1070 N N . LYS C 3 70 ? -0.222 37.785 18.845 1.00 19.58 443 LYS A N 1
ATOM 1071 C CA . LYS C 3 70 ? -0.153 37.500 17.423 1.00 19.18 443 LYS A CA 1
ATOM 1072 C C . LYS C 3 70 ? -1.406 38.041 16.727 1.00 19.64 443 LYS A C 1
ATOM 1073 O O . LYS C 3 70 ? -1.311 38.670 15.671 1.00 18.11 443 LYS A O 1
ATOM 1079 N N . ILE C 3 71 ? -2.574 37.803 17.323 1.00 18.75 444 ILE A N 1
ATOM 1080 C CA . ILE C 3 71 ? -3.827 38.283 16.749 1.00 19.20 444 ILE A CA 1
ATOM 1081 C C . ILE C 3 71 ? -3.839 39.814 16.754 1.00 20.31 444 ILE A C 1
ATOM 1082 O O . ILE C 3 71 ? -4.328 40.427 15.810 1.00 18.74 444 ILE A O 1
ATOM 1087 N N . GLU C 3 72 ? -3.296 40.428 17.807 1.00 23.88 445 GLU A N 1
ATOM 1088 C CA . GLU C 3 72 ? -3.227 41.897 17.874 1.00 27.16 445 GLU A CA 1
ATOM 1089 C C . GLU C 3 72 ? -2.452 42.375 16.649 1.00 26.42 445 GLU A C 1
ATOM 1090 O O . GLU C 3 72 ? -2.919 43.224 15.893 1.00 26.33 445 GLU A O 1
ATOM 1096 N N . GLN C 3 73 ? -1.253 41.819 16.485 1.00 26.40 446 GLN A N 1
ATOM 1097 C CA . GLN C 3 73 ? -0.360 42.145 15.373 1.00 27.27 446 GLN A CA 1
ATOM 1098 C C . GLN C 3 73 ? -1.048 41.966 14.020 1.00 26.31 446 GLN A C 1
ATOM 1099 O O . GLN C 3 73 ? -1.057 42.884 13.195 1.00 27.17 446 GLN A O 1
ATOM 1105 N N . LEU C 3 74 ? -1.631 40.790 13.802 1.00 25.17 447 LEU A N 1
ATOM 1106 C CA . LEU C 3 74 ? -2.317 40.488 12.546 1.00 25.65 447 LEU A CA 1
ATOM 1107 C C . LEU C 3 74 ? -3.463 41.451 12.231 1.00 26.90 447 LEU A C 1
ATOM 1108 O O . LEU C 3 74 ? -3.692 41.799 11.072 1.00 26.12 447 LEU A O 1
ATOM 1113 N N . ARG C 3 75 ? -4.187 41.866 13.262 1.00 26.45 448 ARG A N 1
ATOM 1114 C CA . ARG C 3 75 ? -5.294 42.792 13.083 1.00 30.03 448 ARG A CA 1
ATOM 1115 C C . ARG C 3 75 ? -4.794 44.097 12.450 1.00 31.79 448 ARG A C 1
ATOM 1116 O O . ARG C 3 75 ? -5.549 44.792 11.763 1.00 31.43 448 ARG A O 1
ATOM 1124 N N . GLU C 3 76 ? -3.528 44.429 12.688 1.00 33.24 449 GLU A N 1
ATOM 1125 C CA . GLU C 3 76 ? -2.940 45.647 12.123 1.00 35.72 449 GLU A CA 1
ATOM 1126 C C . GLU C 3 76 ? -2.368 45.415 10.733 1.00 36.31 449 GLU A C 1
ATOM 1127 O O . GLU C 3 76 ? -2.291 46.336 9.926 1.00 37.27 449 GLU A O 1
ATOM 1133 N N . GLU C 3 77 ? -1.950 44.1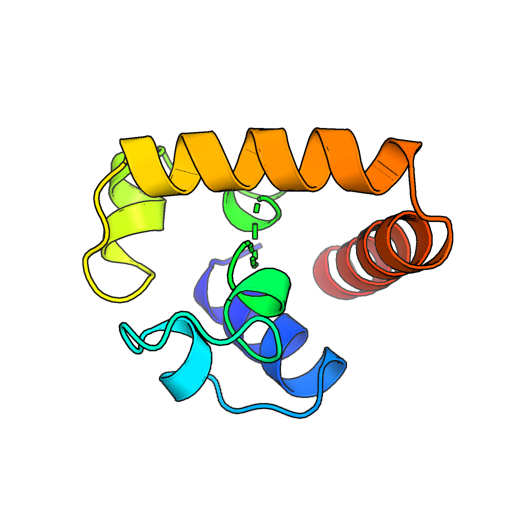88 10.456 1.00 36.96 450 GLU A N 1
ATOM 1134 C CA . GLU C 3 77 ? -1.337 43.884 9.170 1.00 37.95 450 GLU A CA 1
ATOM 1135 C C . GLU C 3 77 ? -2.260 43.273 8.125 1.00 38.06 450 GLU A C 1
ATOM 1136 O O . GLU C 3 77 ? -1.919 43.252 6.944 1.00 38.63 450 GLU A O 1
ATOM 1142 N N . SER C 3 78 ? -3.424 42.783 8.542 1.00 37.78 451 SER A N 1
ATOM 1143 C CA . SER C 3 78 ? -4.346 42.146 7.606 1.00 37.44 451 SER A CA 1
ATOM 1144 C C . SER C 3 78 ? -5.810 42.553 7.744 1.00 38.38 451 SER A C 1
ATOM 1145 O O . SER C 3 78 ? -6.449 42.306 8.768 1.00 37.41 451 SER A O 1
ATOM 1148 N N . HIS C 3 79 ? -6.341 43.156 6.689 1.00 38.55 452 HIS A N 1
ATOM 1149 C CA . HIS C 3 79 ? -7.728 43.585 6.668 1.00 38.35 452 HIS A CA 1
ATOM 1150 C C . HIS C 3 79 ? -8.667 42.412 6.884 1.00 37.40 452 HIS A C 1
ATOM 1151 O O . HIS C 3 79 ? -9.714 42.564 7.512 1.00 36.19 452 HIS A O 1
ATOM 1158 N N . ASP C 3 80 ? -8.298 41.238 6.381 1.00 35.67 453 ASP A N 1
ATOM 1159 C CA . ASP C 3 80 ? -9.162 40.085 6.567 1.00 34.82 453 ASP A CA 1
ATOM 1160 C C . ASP C 3 80 ? -9.229 39.631 8.022 1.00 33.48 453 ASP A C 1
ATOM 1161 O O . ASP C 3 80 ? -10.297 39.244 8.495 1.00 32.68 453 ASP A O 1
ATOM 1166 N N . ILE C 3 81 ? -8.099 39.664 8.731 1.00 32.16 454 ILE A N 1
ATOM 1167 C CA . ILE C 3 81 ? -8.094 39.260 10.137 1.00 31.16 454 ILE A CA 1
ATOM 1168 C C . ILE C 3 81 ? -8.864 40.329 10.896 1.00 30.10 454 ILE A C 1
ATOM 1169 O O . ILE C 3 81 ? -9.665 40.027 11.778 1.00 28.92 454 ILE A O 1
ATOM 1174 N N . LYS C 3 82 ? -8.625 41.587 10.536 1.00 29.81 455 LYS A N 1
ATOM 1175 C CA . LYS C 3 82 ? -9.319 42.695 11.171 1.00 30.21 455 LYS A CA 1
ATOM 1176 C C . LYS C 3 82 ? -10.831 42.518 11.009 1.00 28.87 455 LYS A C 1
ATOM 1177 O O . LYS C 3 82 ? -11.606 42.848 11.903 1.00 27.98 455 LYS A O 1
ATOM 1183 N N . GLU C 3 83 ? -11.239 41.978 9.868 1.00 28.52 456 GLU A N 1
ATOM 1184 C CA . GLU C 3 83 ? -12.652 41.748 9.595 1.00 29.04 456 GLU A CA 1
ATOM 1185 C C . GLU C 3 83 ? -13.187 40.556 10.375 1.00 27.25 456 GLU A C 1
ATOM 1186 O O . GLU C 3 83 ? -14.290 40.611 10.929 1.00 26.65 456 GLU A O 1
ATOM 1192 N N . ASP C 3 84 ? -12.421 39.469 10.399 1.00 25.72 457 ASP A N 1
ATOM 1193 C CA . ASP C 3 84 ? -12.859 38.290 11.131 1.00 25.81 457 ASP A CA 1
ATOM 1194 C C . ASP C 3 84 ? -13.066 38.653 12.600 1.00 24.85 457 ASP A C 1
ATOM 1195 O O . ASP C 3 84 ? -14.010 38.197 13.237 1.00 23.86 457 ASP A O 1
ATOM 1200 N N . PHE C 3 85 ? -12.176 39.485 13.129 1.00 23.06 458 PHE A N 1
ATOM 1201 C CA . PHE C 3 85 ? -12.264 39.904 14.524 1.00 22.02 458 PHE A CA 1
ATOM 1202 C C . PHE C 3 85 ? -13.596 40.610 14.768 1.00 22.64 458 PHE A C 1
ATOM 1203 O O . PHE C 3 85 ? -14.327 40.283 15.709 1.00 21.34 458 PHE A O 1
ATOM 1211 N N . SER C 3 86 ? -13.892 41.588 13.914 1.00 21.41 459 SER A N 1
ATOM 1212 C CA . SER C 3 86 ? -15.114 42.361 14.021 1.00 22.63 459 SER A CA 1
ATOM 1213 C C . SER C 3 86 ? -16.340 41.472 13.822 1.00 22.55 459 SER A C 1
ATOM 1214 O O . SER C 3 86 ? -17.260 41.495 14.636 1.00 22.55 459 SER A O 1
ATOM 1217 N N . ASN C 3 87 ? -16.349 40.694 12.740 1.00 23.64 460 ASN A N 1
ATOM 1218 C CA . ASN C 3 87 ? -17.463 39.787 12.444 1.00 22.88 460 ASN A CA 1
ATOM 1219 C C . ASN C 3 87 ? -17.773 38.867 13.626 1.00 22.97 460 ASN A C 1
ATOM 1220 O O . ASN C 3 87 ? -18.928 38.710 14.026 1.00 21.99 460 ASN A O 1
ATOM 1225 N N . LEU C 3 88 ? -16.735 38.243 14.169 1.00 20.31 461 LEU A N 1
ATOM 1226 C CA . LEU C 3 88 ? -16.914 37.336 15.293 1.00 20.82 461 LEU A CA 1
ATOM 1227 C C . LEU C 3 88 ? -17.463 38.036 16.540 1.00 19.96 461 LEU A C 1
ATOM 1228 O O . LEU C 3 88 ? -18.375 37.521 17.179 1.00 20.75 461 LEU A O 1
ATOM 1233 N N . ILE C 3 89 ? -16.926 39.204 16.887 1.00 19.83 462 ILE A N 1
ATOM 1234 C CA . ILE C 3 89 ? -17.420 39.917 18.065 1.00 20.63 462 ILE A CA 1
ATOM 1235 C C . ILE C 3 89 ? -18.900 40.286 17.873 1.00 21.18 462 ILE A C 1
ATOM 1236 O O . ILE C 3 89 ? -19.719 40.154 18.790 1.00 20.97 462 ILE A O 1
ATOM 1241 N N . ARG C 3 90 ? -19.231 40.722 16.665 1.00 21.96 463 ARG A N 1
ATOM 1242 C CA . ARG C 3 90 ? -20.597 41.073 16.293 1.00 23.19 463 ARG A CA 1
ATOM 1243 C C . ARG C 3 90 ? -21.518 39.883 16.628 1.00 23.64 463 ARG A C 1
ATOM 1244 O O . ARG C 3 90 ? -22.554 40.036 17.279 1.00 21.74 463 ARG A O 1
ATOM 1252 N N . THR C 3 91 ? -21.124 38.696 16.178 1.00 22.49 464 THR A N 1
ATOM 1253 C CA . THR C 3 91 ? -21.890 37.484 16.435 1.00 23.46 464 THR A CA 1
ATOM 1254 C C . THR C 3 91 ? -21.951 37.126 17.917 1.00 23.77 464 THR A C 1
ATOM 1255 O O . THR C 3 91 ? -23.030 36.985 18.484 1.00 24.71 464 THR A O 1
ATOM 1259 N N . LEU C 3 92 ? -20.789 36.987 18.546 1.00 23.41 465 LEU A N 1
ATOM 1260 C CA . LEU C 3 92 ? -20.716 36.592 19.951 1.00 23.10 465 LEU A CA 1
ATOM 1261 C C . LEU C 3 92 ? -21.369 37.502 20.989 1.00 24.68 465 LEU A C 1
ATOM 1262 O O . LEU C 3 92 ? -21.759 37.034 22.066 1.00 23.09 465 LEU A O 1
ATOM 1267 N N . SER C 3 93 ? -21.483 38.793 20.689 1.00 24.88 466 SER A N 1
ATOM 1268 C CA . SER C 3 93 ? -22.097 39.710 21.641 1.00 26.34 466 SER A CA 1
ATOM 1269 C C . SER C 3 93 ? -23.551 40.005 21.276 1.00 28.04 466 SER A C 1
ATOM 1270 O O . SER C 3 93 ? -24.131 40.944 21.797 1.00 28.04 466 SER A O 1
ATOM 1273 N N . SER C 3 94 ? -24.126 39.203 20.380 1.00 30.11 467 SER A N 1
ATOM 1274 C CA . SER C 3 94 ? -25.518 39.385 19.953 1.00 32.41 467 SER A CA 1
ATOM 1275 C C . SER C 3 94 ? -26.537 39.084 21.046 1.00 33.81 467 SER A C 1
ATOM 1276 O O . SER C 3 94 ? -27.581 39.771 21.071 1.00 35.86 467 SER A O 1
#